Protein AF-A0A7C7TM82-F1 (afdb_monomer_lite)

Secondary structure (DSSP, 8-state):
--TT-EEEEEEEEES-S-STTEEEEEEEEPPP-SSS---EEEEEEEES---EEEEE--SSSEEEEEEEE-SSS--EEEEEEEEE----

Structure (mmCIF, N/CA/C/O backbone):
da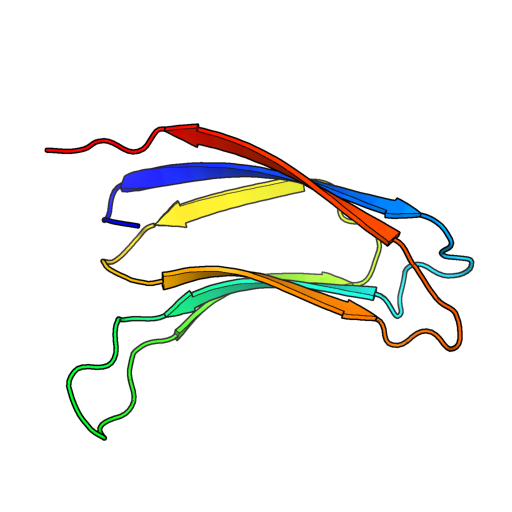ta_AF-A0A7C7TM82-F1
#
_entry.id   AF-A0A7C7TM82-F1
#
loop_
_atom_site.group_PDB
_atom_site.id
_atom_site.type_symbol
_atom_site.label_atom_id
_atom_site.label_alt_id
_atom_site.label_comp_id
_atom_site.label_asym_id
_atom_site.label_entity_id
_atom_site.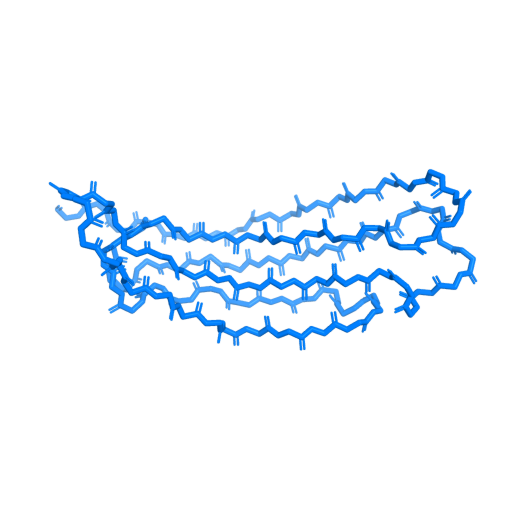label_seq_id
_atom_site.pdbx_PDB_ins_code
_atom_site.Cartn_x
_atom_site.Cartn_y
_atom_site.Cartn_z
_atom_site.occupancy
_atom_site.B_iso_or_equiv
_atom_site.auth_seq_id
_atom_site.auth_comp_id
_atom_site.auth_asym_id
_atom_site.auth_atom_id
_atom_site.pdbx_PDB_model_num
ATOM 1 N N . MET A 1 1 ? 6.622 -2.461 -11.357 1.00 85.00 1 MET A N 1
ATOM 2 C CA . MET A 1 1 ? 5.786 -1.664 -12.278 1.00 85.00 1 MET A CA 1
ATOM 3 C C . MET A 1 1 ? 6.698 -0.791 -13.115 1.00 85.00 1 MET A C 1
ATOM 5 O O . MET A 1 1 ? 7.743 -0.396 -12.605 1.00 85.00 1 MET A O 1
ATOM 9 N N . ARG A 1 2 ? 6.321 -0.558 -14.374 1.00 87.38 2 ARG A N 1
ATOM 10 C CA . ARG A 1 2 ? 7.009 0.362 -15.285 1.00 87.38 2 ARG A CA 1
ATOM 11 C C . ARG A 1 2 ? 6.382 1.755 -15.211 1.00 87.38 2 ARG A C 1
ATOM 13 O O . ARG A 1 2 ? 5.242 1.837 -14.740 1.00 87.38 2 ARG A O 1
ATOM 20 N N . PRO A 1 3 ? 7.063 2.820 -15.668 1.00 88.00 3 PRO A N 1
ATOM 21 C CA . PRO A 1 3 ? 6.454 4.136 -15.803 1.00 88.00 3 PRO A CA 1
ATOM 22 C C . PRO A 1 3 ? 5.082 4.073 -16.486 1.00 88.00 3 PRO A C 1
ATOM 24 O O . PRO A 1 3 ? 4.879 3.275 -17.399 1.00 88.00 3 PRO A O 1
ATOM 27 N N . SER A 1 4 ? 4.142 4.896 -16.018 1.00 85.38 4 SER A N 1
ATOM 28 C CA . SER A 1 4 ? 2.751 4.977 -16.500 1.00 85.38 4 SER A CA 1
ATOM 29 C C . SER A 1 4 ? 1.844 3.788 -16.168 1.00 85.38 4 SER A C 1
ATOM 31 O O . SER A 1 4 ? 0.638 3.882 -16.395 1.00 85.38 4 SER A O 1
ATOM 33 N N . ASN A 1 5 ? 2.358 2.706 -15.574 1.00 90.00 5 ASN A N 1
ATOM 34 C CA . ASN A 1 5 ? 1.482 1.690 -14.992 1.00 90.00 5 ASN A CA 1
ATOM 35 C C . ASN A 1 5 ? 0.726 2.281 -13.802 1.00 90.00 5 ASN A C 1
ATOM 37 O O . ASN A 1 5 ? 1.309 2.983 -12.969 1.00 90.00 5 ASN A O 1
ATOM 41 N N . TYR A 1 6 ? -0.555 1.939 -13.709 1.00 87.12 6 TYR A N 1
ATOM 42 C CA . TYR A 1 6 ? -1.458 2.490 -12.711 1.00 87.12 6 TYR A CA 1
ATOM 43 C C . TYR A 1 6 ? -2.207 1.384 -11.969 1.00 87.12 6 TYR A C 1
ATOM 45 O O . TYR A 1 6 ? -2.670 0.410 -12.569 1.00 87.12 6 TYR A O 1
ATOM 53 N N . MET A 1 7 ? -2.343 1.559 -10.659 1.00 87.81 7 MET A N 1
ATOM 54 C CA . MET A 1 7 ? -3.163 0.718 -9.800 1.00 87.81 7 MET A CA 1
ATOM 55 C C . MET A 1 7 ? -3.937 1.606 -8.829 1.00 87.81 7 MET A C 1
ATOM 57 O O . MET A 1 7 ? -3.329 2.323 -8.036 1.00 87.81 7 MET A O 1
ATOM 61 N N . SER A 1 8 ? -5.262 1.534 -8.857 1.00 85.25 8 SER A N 1
ATOM 62 C CA . SER A 1 8 ? -6.090 1.998 -7.755 1.00 85.25 8 SER A CA 1
ATOM 63 C C . SER A 1 8 ? -6.147 0.931 -6.671 1.00 85.25 8 SER A C 1
ATOM 65 O O . SER A 1 8 ? -6.057 -0.280 -6.918 1.00 85.25 8 SER A O 1
ATOM 67 N N . CYS A 1 9 ? -6.289 1.384 -5.438 1.00 83.62 9 CYS A N 1
ATOM 68 C CA . CYS A 1 9 ? -6.490 0.498 -4.314 1.00 83.62 9 CYS A CA 1
ATOM 69 C C . C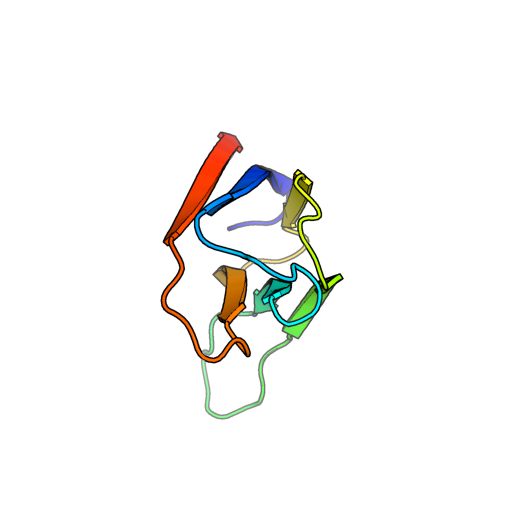YS A 1 9 ? -7.553 1.035 -3.372 1.00 83.62 9 CYS A C 1
ATOM 71 O O . CYS A 1 9 ? -7.709 2.243 -3.167 1.00 83.62 9 CYS A O 1
ATOM 73 N N . GLU A 1 10 ? -8.238 0.087 -2.757 1.00 85.38 10 GLU A N 1
ATOM 74 C CA . GLU A 1 10 ? -9.090 0.320 -1.611 1.00 85.38 10 GLU A CA 1
ATOM 75 C C . GLU A 1 10 ? -8.680 -0.661 -0.519 1.00 85.38 10 GLU A C 1
ATOM 77 O O . GLU A 1 10 ? -8.491 -1.850 -0.791 1.00 85.38 10 GLU A O 1
ATOM 82 N N . TRP A 1 11 ? -8.528 -0.197 0.719 1.00 85.38 11 TRP A N 1
ATOM 83 C CA . TRP A 1 11 ? -8.284 -1.097 1.840 1.00 85.38 11 TRP A CA 1
ATOM 84 C C . TRP A 1 11 ? -9.202 -0.811 3.012 1.00 85.38 11 TRP A C 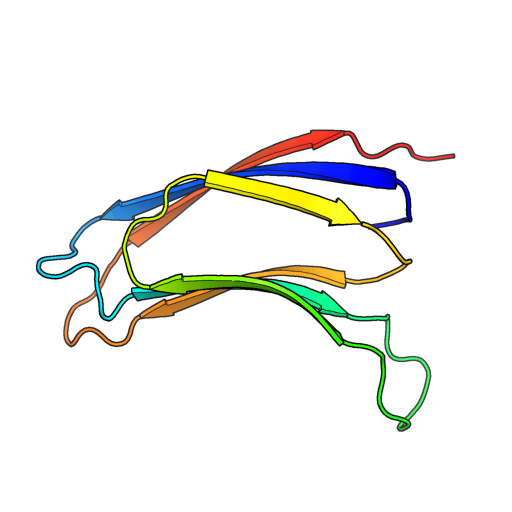1
ATOM 86 O O . TRP A 1 11 ? -9.646 0.308 3.248 1.00 85.38 11 TRP A O 1
ATOM 96 N N . LYS A 1 12 ? -9.457 -1.867 3.782 1.00 86.25 12 LYS A N 1
ATOM 97 C CA . LYS A 1 12 ? -10.152 -1.783 5.061 1.00 86.25 12 LYS A CA 1
ATOM 98 C C . LYS A 1 12 ? -9.475 -2.665 6.089 1.00 86.25 12 LYS A C 1
ATOM 100 O O . LYS A 1 12 ? -9.009 -3.762 5.772 1.00 86.25 12 LYS A O 1
ATOM 105 N N . ALA A 1 13 ? -9.471 -2.201 7.328 1.00 88.62 13 ALA A N 1
ATOM 106 C CA . ALA A 1 13 ? -9.000 -2.969 8.463 1.00 88.62 13 ALA A CA 1
ATOM 107 C C . ALA A 1 13 ? -10.181 -3.373 9.351 1.00 88.62 13 ALA A C 1
ATOM 109 O O . ALA A 1 13 ? -11.056 -2.572 9.666 1.00 88.62 13 ALA A O 1
ATOM 110 N N . ILE A 1 14 ? -10.215 -4.648 9.720 1.00 90.25 14 ILE A N 1
ATOM 111 C CA . ILE A 1 14 ? -11.239 -5.261 10.565 1.00 90.25 14 ILE A CA 1
ATOM 112 C C . ILE A 1 14 ? -10.600 -5.579 11.915 1.00 90.25 14 ILE A C 1
ATOM 114 O O . ILE A 1 14 ? -9.482 -6.095 11.959 1.00 90.25 14 ILE A O 1
ATOM 118 N N . GLY A 1 15 ? -11.328 -5.303 13.000 1.00 88.19 15 GLY A N 1
ATOM 119 C CA . GLY A 1 15 ? -10.859 -5.541 14.370 1.00 88.19 15 GLY A CA 1
ATOM 120 C C . GLY A 1 15 ? -10.131 -4.353 15.006 1.00 88.19 15 GLY A C 1
ATOM 121 O O . GLY A 1 15 ? -9.528 -4.511 16.060 1.00 88.19 15 GLY A O 1
ATOM 122 N N . LEU A 1 16 ? -10.190 -3.164 14.396 1.00 86.00 16 LEU A N 1
ATOM 123 C CA . LEU A 1 16 ? -9.666 -1.939 14.999 1.00 86.00 16 LEU A CA 1
ATOM 124 C C . LEU A 1 16 ? -10.681 -1.337 15.974 1.00 86.00 16 LEU A C 1
ATOM 126 O O . LEU A 1 16 ? -11.782 -0.965 15.577 1.00 86.00 16 LEU A O 1
ATOM 130 N N . SER A 1 17 ? -10.284 -1.192 17.237 1.00 83.44 17 SER A N 1
ATOM 131 C CA . SER A 1 17 ? -10.993 -0.362 18.222 1.00 83.44 17 SER A CA 1
ATOM 132 C C . SER A 1 17 ? -10.570 1.110 18.144 1.00 83.44 17 SER A C 1
ATOM 134 O O . SER A 1 17 ? -11.365 2.000 18.433 1.00 83.44 17 SER A O 1
ATOM 136 N N . ASN A 1 18 ? -9.331 1.367 17.717 1.00 84.62 18 ASN A N 1
ATOM 137 C CA . ASN A 1 18 ? -8.781 2.687 17.433 1.00 84.62 18 ASN A CA 1
ATOM 138 C C . ASN A 1 18 ? -8.023 2.625 16.095 1.00 84.62 18 ASN A C 1
ATOM 140 O O . ASN A 1 18 ? -7.101 1.819 15.975 1.00 84.62 18 ASN A O 1
ATOM 144 N N . PRO A 1 19 ? -8.372 3.437 15.085 1.00 81.88 19 PRO A N 1
ATOM 145 C CA . PRO A 1 19 ? -7.714 3.379 13.783 1.00 81.88 19 PRO A CA 1
ATOM 146 C C . PRO A 1 19 ? -6.334 4.066 13.760 1.00 81.88 19 PRO A C 1
ATOM 148 O O . PRO A 1 19 ? -5.484 3.696 12.956 1.00 81.88 19 PRO A O 1
ATOM 151 N N . ASN A 1 20 ? -6.052 5.012 14.662 1.00 85.00 20 ASN A N 1
ATOM 152 C CA . ASN A 1 20 ? -4.821 5.824 14.642 1.00 85.00 20 ASN A CA 1
ATOM 153 C C . ASN A 1 20 ? -3.484 5.047 14.741 1.00 85.00 20 ASN A C 1
ATOM 155 O O . ASN A 1 20 ? -2.473 5.527 14.210 1.00 85.00 20 ASN A O 1
ATOM 159 N N . PRO A 1 21 ? -3.408 3.888 15.422 1.00 86.38 21 PRO A N 1
ATOM 160 C CA . PRO A 1 21 ? -2.190 3.081 15.462 1.00 86.38 21 PRO A CA 1
ATOM 161 C C . PRO A 1 21 ? -1.974 2.213 14.214 1.00 86.38 21 PRO A C 1
ATOM 163 O O . PRO A 1 21 ? -0.918 1.597 14.100 1.00 86.38 21 PRO A O 1
ATOM 166 N N . LEU A 1 22 ? -2.924 2.158 13.273 1.00 87.50 22 LEU A N 1
ATOM 167 C CA . LEU A 1 22 ? -2.665 1.594 11.951 1.00 87.50 22 LEU A CA 1
ATOM 168 C C . LEU A 1 22 ? -1.992 2.660 11.084 1.00 87.50 22 LEU A C 1
ATOM 170 O O . LEU A 1 22 ? -2.572 3.715 10.827 1.00 87.50 22 LEU A O 1
ATOM 174 N N . LEU A 1 23 ? -0.774 2.371 10.634 1.00 86.75 23 LEU A N 1
ATOM 175 C CA . LEU A 1 23 ? -0.078 3.161 9.624 1.00 86.75 23 LEU A CA 1
ATOM 176 C C . LEU A 1 23 ? -0.174 2.444 8.279 1.00 86.75 23 LEU A C 1
ATOM 178 O O . LEU A 1 23 ? 0.033 1.230 8.201 1.00 86.75 23 LEU A O 1
ATOM 182 N N . ALA A 1 24 ? -0.494 3.210 7.241 1.00 86.12 24 ALA A N 1
ATOM 183 C CA . ALA A 1 24 ? -0.544 2.748 5.866 1.00 86.12 24 ALA A CA 1
ATOM 184 C C . ALA A 1 24 ? 0.291 3.683 4.985 1.00 86.12 24 ALA A C 1
ATOM 186 O O . ALA A 1 24 ? 0.096 4.900 4.975 1.00 86.12 24 ALA A O 1
ATOM 187 N N . GLU A 1 25 ? 1.214 3.095 4.235 1.00 84.56 25 GLU A N 1
ATOM 188 C CA . GLU A 1 25 ? 2.134 3.805 3.354 1.00 84.56 25 GLU A CA 1
ATOM 189 C C . GLU A 1 25 ? 2.154 3.194 1.958 1.00 84.56 25 GLU A C 1
ATOM 191 O O . GLU A 1 25 ? 1.960 1.992 1.766 1.00 84.56 25 GLU A O 1
ATOM 196 N N . TYR A 1 26 ? 2.452 4.050 0.987 1.00 82.81 26 TYR A N 1
ATOM 197 C CA . TYR A 1 26 ? 2.521 3.734 -0.433 1.00 82.81 26 TYR A CA 1
ATOM 198 C C . TYR A 1 26 ? 3.899 4.153 -0.889 1.00 82.81 26 TYR A C 1
ATOM 200 O O . TYR A 1 26 ? 4.237 5.335 -0.792 1.00 82.81 26 TYR A O 1
ATOM 208 N N . HIS A 1 27 ? 4.703 3.217 -1.377 1.00 87.50 27 HIS A N 1
ATOM 209 C CA . HIS A 1 27 ? 6.046 3.557 -1.819 1.00 87.50 27 HIS A CA 1
ATOM 210 C C . HIS A 1 27 ? 6.486 2.774 -3.047 1.00 87.50 27 HIS A C 1
ATOM 212 O O . HIS A 1 27 ? 6.045 1.655 -3.319 1.00 87.50 27 HIS A O 1
ATOM 218 N N . GLY A 1 28 ? 7.394 3.398 -3.784 1.00 88.31 28 GLY A N 1
ATOM 219 C CA . GLY A 1 28 ? 8.146 2.792 -4.866 1.00 88.31 28 GLY A CA 1
ATOM 220 C C . GLY A 1 28 ? 9.614 2.727 -4.484 1.00 88.31 28 GLY A C 1
ATOM 221 O O . GLY A 1 28 ? 10.138 3.643 -3.848 1.00 88.31 28 GLY A O 1
ATOM 222 N N . ARG A 1 29 ? 10.296 1.666 -4.902 1.00 89.25 29 ARG A N 1
ATOM 223 C CA . ARG A 1 29 ? 11.755 1.575 -4.861 1.00 89.25 29 ARG A CA 1
ATOM 224 C C . ARG A 1 29 ? 12.307 1.050 -6.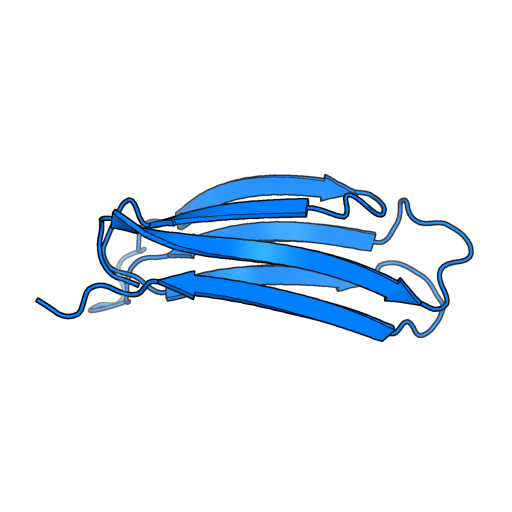175 1.00 89.25 29 ARG A C 1
ATOM 226 O O . ARG A 1 29 ? 11.679 0.201 -6.813 1.00 89.25 29 ARG A O 1
ATOM 233 N N . THR A 1 30 ? 13.485 1.512 -6.573 1.00 89.12 30 THR A N 1
ATOM 234 C CA . THR A 1 30 ? 14.176 0.922 -7.725 1.00 89.12 30 THR A CA 1
ATOM 235 C C . THR A 1 30 ? 14.600 -0.516 -7.431 1.00 89.12 30 THR A C 1
ATOM 237 O O . THR A 1 30 ? 14.754 -0.929 -6.277 1.00 89.12 30 THR A O 1
ATOM 240 N N . ILE A 1 31 ? 14.763 -1.314 -8.487 1.00 85.06 31 ILE A N 1
ATOM 241 C CA . ILE A 1 31 ? 15.352 -2.649 -8.361 1.00 85.06 31 ILE A CA 1
ATOM 242 C C . ILE A 1 31 ? 16.836 -2.464 -8.055 1.00 85.06 31 ILE A C 1
ATOM 244 O O . ILE A 1 31 ? 17.538 -1.741 -8.758 1.00 85.06 31 ILE A O 1
ATOM 248 N N . ARG A 1 32 ? 17.306 -3.099 -6.983 1.00 83.00 32 ARG A N 1
ATOM 249 C CA . ARG A 1 32 ? 18.705 -3.021 -6.567 1.00 83.00 32 ARG A CA 1
ATOM 250 C C . ARG A 1 32 ? 19.568 -3.827 -7.542 1.00 83.00 32 ARG A C 1
ATOM 252 O O . ARG A 1 32 ? 19.327 -5.016 -7.727 1.00 83.00 32 ARG A O 1
ATOM 259 N N . THR A 1 33 ? 20.555 -3.177 -8.155 1.00 85.56 33 THR A N 1
ATOM 260 C CA . THR A 1 33 ? 21.506 -3.795 -9.101 1.00 85.56 33 THR A CA 1
ATOM 261 C C . THR A 1 33 ? 22.943 -3.824 -8.574 1.00 85.56 33 THR A C 1
ATOM 263 O O . THR A 1 33 ? 23.815 -4.401 -9.216 1.00 85.56 33 THR A O 1
ATOM 266 N N . SER A 1 34 ? 23.201 -3.202 -7.423 1.00 88.31 34 SER A N 1
ATOM 267 C CA . SER A 1 34 ? 24.496 -3.164 -6.734 1.00 88.31 34 SER A CA 1
ATOM 268 C C . SER A 1 34 ? 24.293 -2.922 -5.231 1.00 88.31 34 SER A C 1
ATOM 270 O O . SER A 1 34 ? 23.159 -2.863 -4.755 1.00 88.31 34 SER A O 1
ATOM 272 N N . GLU A 1 35 ? 25.384 -2.786 -4.475 1.00 87.06 35 GLU A N 1
ATOM 273 C CA . GLU A 1 35 ? 25.338 -2.414 -3.053 1.00 87.06 35 GLU A CA 1
ATOM 274 C C . GLU A 1 35 ? 24.996 -0.937 -2.806 1.00 87.06 35 GLU A C 1
ATOM 276 O O . GLU A 1 35 ? 24.653 -0.563 -1.683 1.00 87.06 35 GLU A O 1
ATOM 281 N N . GLU A 1 36 ? 25.036 -0.115 -3.856 1.00 85.44 36 GLU A N 1
ATOM 282 C CA . GLU A 1 36 ? 24.695 1.300 -3.772 1.00 85.44 36 GLU A CA 1
ATOM 283 C C . GLU A 1 36 ? 23.212 1.498 -3.398 1.00 85.44 36 GLU A C 1
ATOM 285 O O . GLU A 1 36 ? 22.347 0.706 -3.803 1.00 85.44 36 GLU A O 1
ATOM 290 N N . PRO A 1 37 ? 22.873 2.556 -2.638 1.00 77.31 37 PRO A N 1
ATOM 291 C CA . PRO A 1 37 ? 21.488 2.860 -2.299 1.00 77.31 37 PRO A CA 1
ATOM 292 C C . PRO A 1 37 ? 20.635 3.107 -3.552 1.00 77.31 37 PRO A C 1
ATOM 294 O O . PRO A 1 37 ? 20.981 3.915 -4.411 1.00 77.31 37 PRO A O 1
ATOM 297 N N . GLY A 1 38 ? 19.488 2.429 -3.646 1.00 78.56 38 GLY A N 1
ATOM 298 C CA . GLY A 1 38 ? 18.477 2.715 -4.668 1.00 78.56 38 GLY A CA 1
ATOM 299 C C . GLY A 1 38 ? 17.653 3.967 -4.346 1.00 78.56 38 GLY A C 1
ATOM 300 O O . GLY A 1 38 ? 17.762 4.542 -3.263 1.00 78.56 38 GLY A O 1
ATOM 301 N N . TYR A 1 39 ? 16.768 4.358 -5.264 1.00 81.00 39 TYR A N 1
ATOM 302 C CA . TYR A 1 39 ? 15.798 5.422 -5.008 1.00 81.00 39 TYR A CA 1
ATOM 303 C C . TYR A 1 39 ? 14.574 4.861 -4.288 1.00 81.00 39 TYR A C 1
ATOM 305 O O . TYR A 1 39 ? 14.085 3.783 -4.633 1.00 81.00 39 TYR A O 1
ATOM 313 N N . MET A 1 40 ? 14.062 5.618 -3.320 1.00 82.75 40 MET A N 1
ATOM 314 C CA . MET A 1 40 ? 12.786 5.375 -2.655 1.00 82.75 40 MET A CA 1
ATOM 315 C C . MET A 1 40 ? 11.907 6.609 -2.818 1.00 82.75 40 MET A C 1
ATOM 317 O O . MET A 1 40 ? 12.366 7.733 -2.626 1.00 82.75 40 MET A O 1
ATOM 321 N N . MET A 1 41 ? 10.640 6.396 -3.154 1.00 79.50 41 MET A N 1
ATOM 322 C CA . MET A 1 41 ? 9.642 7.452 -3.226 1.00 79.50 41 MET A CA 1
ATOM 323 C C . MET A 1 41 ? 8.447 7.072 -2.367 1.00 79.50 41 MET A C 1
ATOM 325 O O . MET A 1 41 ? 7.890 5.990 -2.539 1.00 79.50 41 MET A O 1
ATOM 329 N N . LEU A 1 42 ? 8.069 7.963 -1.453 1.00 78.25 42 LEU A N 1
ATOM 330 C CA . LEU A 1 42 ? 6.870 7.840 -0.635 1.00 78.25 42 LEU A CA 1
ATOM 331 C C . LEU A 1 42 ? 5.745 8.610 -1.330 1.00 78.25 42 LEU A C 1
ATOM 333 O O . LEU A 1 42 ? 5.804 9.832 -1.438 1.00 78.25 42 LEU A O 1
ATOM 337 N N . TYR A 1 43 ? 4.755 7.887 -1.847 1.00 68.44 43 TYR A N 1
ATOM 338 C CA . TYR A 1 43 ? 3.634 8.467 -2.587 1.00 68.44 43 TYR A CA 1
ATOM 339 C C . TYR A 1 43 ? 2.559 9.011 -1.650 1.00 68.44 43 TYR A C 1
ATOM 341 O O . TYR A 1 43 ? 1.955 10.042 -1.932 1.00 68.44 43 TYR A O 1
ATOM 349 N N . ASN A 1 44 ? 2.326 8.326 -0.531 1.00 67.38 44 ASN A N 1
ATOM 350 C CA . ASN A 1 44 ? 1.405 8.764 0.507 1.00 67.38 44 ASN A CA 1
ATOM 351 C C . ASN A 1 44 ? 1.767 8.087 1.842 1.00 67.38 44 ASN A C 1
ATOM 353 O O . ASN A 1 44 ? 2.267 6.958 1.856 1.00 67.38 44 ASN A O 1
ATOM 357 N N . ASN A 1 45 ? 1.514 8.782 2.948 1.00 70.88 45 ASN A N 1
ATOM 358 C CA . ASN A 1 45 ? 1.674 8.286 4.310 1.00 70.88 45 ASN A CA 1
ATOM 359 C C . ASN A 1 45 ? 0.520 8.804 5.158 1.00 70.88 45 ASN A C 1
ATOM 361 O O . ASN A 1 45 ? 0.270 10.010 5.207 1.00 70.88 45 ASN A O 1
ATOM 365 N N . GLY A 1 46 ? -0.165 7.895 5.840 1.00 71.06 46 GLY A N 1
ATOM 366 C CA . GLY A 1 46 ? -1.212 8.271 6.763 1.00 71.06 46 GLY A CA 1
ATOM 367 C C . GLY A 1 46 ? -1.425 7.257 7.872 1.00 71.06 46 GLY A C 1
ATOM 368 O O . GLY A 1 46 ? -1.032 6.091 7.804 1.00 71.06 46 GLY A O 1
ATOM 369 N N . ARG A 1 47 ? -2.084 7.746 8.918 1.00 70.94 47 ARG A N 1
ATOM 370 C CA . ARG A 1 47 ? -2.615 6.940 10.013 1.00 70.94 47 ARG A CA 1
ATOM 371 C C . ARG A 1 47 ? -4.122 6.840 9.868 1.00 70.94 47 ARG A C 1
ATOM 373 O O . ARG A 1 47 ? -4.750 7.755 9.338 1.00 70.94 47 ARG A O 1
ATOM 380 N N . GLY A 1 48 ? -4.693 5.768 10.393 1.00 70.00 48 GLY A N 1
ATOM 381 C CA . GLY A 1 48 ? -6.134 5.574 10.372 1.00 70.00 48 GLY A CA 1
ATOM 382 C C . GLY A 1 48 ? -6.618 4.687 9.233 1.00 70.00 48 GLY A C 1
ATOM 383 O O . GLY A 1 48 ? -5.877 3.895 8.654 1.00 70.00 48 GLY A O 1
ATOM 384 N N . ASP A 1 49 ? -7.902 4.815 8.931 1.00 61.50 49 ASP A N 1
ATOM 385 C CA . ASP A 1 49 ? -8.662 3.991 7.997 1.00 61.50 49 ASP A CA 1
ATOM 386 C C . ASP A 1 49 ? -8.837 4.656 6.627 1.00 61.50 49 ASP A C 1
ATOM 388 O O . ASP A 1 49 ? -9.850 4.425 5.978 1.00 61.50 49 ASP A O 1
ATOM 392 N N . LEU A 1 50 ? -7.863 5.468 6.189 1.00 62.88 50 LEU A N 1
ATOM 393 C CA . LEU A 1 50 ? -7.843 6.128 4.876 1.00 62.88 50 LEU A CA 1
ATOM 394 C C . LEU A 1 50 ? -8.157 5.094 3.790 1.00 62.88 50 LEU A C 1
ATOM 396 O O . LEU A 1 50 ? -7.283 4.327 3.450 1.00 62.88 50 LEU A O 1
ATOM 400 N N . PRO A 1 51 ? -9.366 4.997 3.233 1.00 67.25 51 PRO A N 1
ATOM 401 C CA . PRO A 1 51 ? -9.751 3.746 2.592 1.00 67.25 51 PRO A CA 1
ATOM 402 C C . PRO A 1 51 ? -9.230 3.630 1.158 1.00 67.25 51 PRO A C 1
ATOM 404 O O . PRO A 1 51 ? -9.481 2.623 0.514 1.00 67.25 51 PRO A O 1
ATOM 407 N N . LYS A 1 52 ? -8.557 4.658 0.623 1.00 70.38 52 LYS A N 1
ATOM 408 C CA . LYS A 1 52 ? -8.349 4.841 -0.820 1.00 70.38 52 LYS A CA 1
ATOM 409 C C . LYS A 1 52 ? -6.963 5.391 -1.115 1.00 70.38 52 LYS A C 1
ATOM 411 O O . LYS A 1 52 ? -6.493 6.304 -0.435 1.00 70.38 52 LYS A O 1
ATOM 416 N N . GLY A 1 53 ? -6.353 4.878 -2.173 1.00 72.25 53 GLY A N 1
ATOM 417 C CA . GLY A 1 53 ? -5.082 5.367 -2.684 1.00 72.25 53 GLY A CA 1
ATOM 418 C C . GLY A 1 53 ? -4.916 5.014 -4.153 1.00 72.25 53 GLY A C 1
ATOM 419 O O . GLY A 1 53 ? -5.472 4.032 -4.639 1.00 72.25 53 GLY A O 1
ATOM 420 N N . ASP A 1 54 ? -4.122 5.811 -4.848 1.00 77.19 54 ASP A N 1
ATOM 421 C CA . ASP A 1 54 ? -3.788 5.607 -6.248 1.00 77.19 54 ASP A CA 1
ATOM 422 C C . ASP A 1 54 ? -2.274 5.509 -6.387 1.00 77.19 54 ASP A C 1
ATOM 424 O O . ASP A 1 54 ? -1.533 6.315 -5.822 1.00 77.19 54 ASP A O 1
ATOM 428 N N . LEU A 1 55 ? -1.812 4.517 -7.143 1.00 81.44 55 LEU A N 1
ATOM 429 C CA . LEU A 1 55 ? -0.408 4.320 -7.457 1.00 81.44 55 LEU A CA 1
ATOM 430 C C . LEU A 1 55 ? -0.199 4.541 -8.949 1.00 81.44 55 LEU A C 1
ATOM 432 O O . LEU A 1 55 ? -0.595 3.716 -9.770 1.00 81.44 55 LEU A O 1
ATOM 436 N N . LEU A 1 56 ? 0.482 5.636 -9.281 1.00 84.94 56 LEU A N 1
ATOM 437 C CA . LEU A 1 56 ? 1.055 5.870 -10.600 1.00 84.94 56 LEU A CA 1
ATOM 438 C C . LEU A 1 56 ? 2.566 5.645 -10.527 1.00 84.94 56 LEU A C 1
ATOM 440 O O . LEU A 1 56 ? 3.282 6.382 -9.849 1.00 84.94 56 LEU A O 1
ATOM 444 N N . ALA A 1 57 ? 3.062 4.627 -11.226 1.00 87.56 57 ALA A N 1
ATOM 445 C CA . ALA A 1 57 ? 4.490 4.360 -11.265 1.00 87.56 57 ALA A CA 1
ATOM 446 C C . ALA A 1 57 ? 5.199 5.443 -12.095 1.00 87.56 57 ALA A C 1
ATOM 448 O O . ALA A 1 57 ? 4.926 5.610 -13.284 1.00 87.56 57 ALA A O 1
ATOM 449 N N . LEU A 1 58 ? 6.121 6.176 -11.464 1.00 85.38 58 LEU A N 1
ATOM 450 C CA . LEU A 1 58 ? 6.931 7.221 -12.111 1.00 85.38 58 LEU A CA 1
ATOM 451 C C . LEU A 1 58 ? 8.290 6.705 -12.612 1.00 85.38 58 LEU A C 1
ATOM 453 O O . LEU A 1 58 ? 8.968 7.384 -13.376 1.00 85.38 58 LEU A O 1
ATOM 457 N N . PHE A 1 59 ? 8.691 5.511 -12.178 1.00 87.50 59 PHE A N 1
ATOM 458 C CA . PHE A 1 59 ? 9.954 4.866 -12.532 1.00 87.50 59 PHE A CA 1
ATOM 459 C C . PHE A 1 59 ? 9.810 3.340 -12.521 1.00 87.50 59 PHE A C 1
ATOM 461 O O . PHE A 1 59 ? 8.907 2.789 -11.878 1.00 87.50 59 PHE A O 1
ATOM 468 N N . ASP A 1 60 ? 10.733 2.658 -13.199 1.00 88.94 60 ASP A N 1
ATOM 469 C CA . ASP A 1 60 ? 10.846 1.202 -13.156 1.00 88.94 60 ASP A CA 1
ATOM 470 C C . ASP A 1 60 ? 11.266 0.728 -11.766 1.00 88.94 60 ASP A C 1
ATOM 472 O O . ASP A 1 60 ? 12.319 1.098 -11.239 1.00 88.94 60 ASP A O 1
ATOM 476 N N . GLY A 1 61 ? 10.439 -0.113 -11.151 1.00 89.50 61 GLY A N 1
ATOM 477 C CA . GLY A 1 61 ? 10.717 -0.535 -9.788 1.00 89.50 61 GLY A CA 1
ATOM 478 C C . GLY A 1 61 ? 9.728 -1.513 -9.185 1.00 89.50 61 GLY A C 1
ATOM 479 O O . GLY A 1 61 ? 8.802 -2.012 -9.833 1.00 89.50 61 GLY A O 1
ATOM 480 N N . ILE A 1 62 ? 9.933 -1.762 -7.898 1.00 88.44 62 ILE A N 1
ATOM 481 C CA . ILE A 1 62 ? 8.988 -2.447 -7.024 1.00 88.44 62 ILE A CA 1
ATOM 482 C C . ILE A 1 62 ? 8.142 -1.364 -6.369 1.00 88.44 62 ILE A C 1
ATOM 484 O O . ILE A 1 62 ? 8.672 -0.445 -5.756 1.00 88.44 62 ILE A O 1
ATOM 488 N N . HIS A 1 63 ? 6.831 -1.483 -6.510 1.00 88.19 63 HIS A N 1
ATOM 489 C CA . HIS A 1 63 ? 5.860 -0.517 -6.016 1.00 88.19 63 HIS A CA 1
ATOM 490 C C . HIS A 1 63 ? 4.829 -1.264 -5.186 1.00 88.19 63 HIS A C 1
ATOM 492 O O . HIS A 1 63 ? 4.473 -2.390 -5.548 1.00 88.19 63 HIS A O 1
ATOM 498 N N . GLY A 1 64 ? 4.364 -0.677 -4.087 1.00 84.38 64 GLY A N 1
ATOM 499 C CA . GLY A 1 64 ? 3.362 -1.341 -3.268 1.00 84.38 64 GLY A CA 1
ATOM 500 C C . GLY A 1 64 ? 2.959 -0.607 -2.000 1.00 84.38 64 GLY A C 1
ATOM 501 O O . GLY A 1 64 ? 3.231 0.580 -1.811 1.00 84.38 64 GLY A O 1
ATOM 502 N N . TRP A 1 65 ? 2.289 -1.378 -1.150 1.00 86.06 65 TRP A N 1
ATOM 503 C CA . TRP A 1 65 ? 1.660 -0.959 0.091 1.00 86.06 65 TRP A CA 1
ATOM 504 C C . TRP A 1 65 ? 2.418 -1.518 1.284 1.00 86.06 65 TRP A C 1
ATOM 506 O O . TRP A 1 65 ? 2.834 -2.678 1.278 1.00 86.06 65 TRP A O 1
ATOM 516 N N . TYR A 1 66 ? 2.536 -0.713 2.327 1.00 86.69 66 TYR A N 1
ATOM 517 C CA . TYR A 1 66 ? 3.052 -1.118 3.620 1.00 86.69 66 TYR A CA 1
ATOM 518 C C . TYR A 1 66 ? 2.013 -0.825 4.695 1.00 86.69 66 TYR A C 1
ATOM 520 O O . TYR A 1 66 ? 1.455 0.269 4.746 1.00 86.69 66 TYR A O 1
ATOM 528 N N . PHE A 1 67 ? 1.770 -1.809 5.558 1.00 88.00 67 PHE A N 1
ATOM 529 C CA . PHE A 1 67 ? 0.867 -1.687 6.694 1.00 88.00 67 PHE A CA 1
ATOM 530 C C . PHE A 1 67 ? 1.621 -2.041 7.968 1.00 88.00 67 PHE A C 1
ATOM 532 O O . PHE A 1 67 ? 2.200 -3.124 8.068 1.00 88.00 67 PHE A O 1
ATOM 539 N N . LEU A 1 68 ? 1.567 -1.150 8.953 1.00 90.31 68 LEU A N 1
ATOM 540 C CA . LEU A 1 68 ? 2.091 -1.394 10.289 1.00 90.31 68 LEU A CA 1
ATOM 541 C C . LEU A 1 68 ? 0.945 -1.351 11.293 1.00 90.31 68 LEU A C 1
ATOM 543 O O . LEU A 1 68 ? 0.345 -0.302 11.527 1.00 90.31 68 LEU A O 1
ATOM 547 N N . ASN A 1 69 ? 0.668 -2.498 11.908 1.00 90.94 69 ASN A N 1
ATOM 548 C CA . ASN A 1 69 ? -0.245 -2.580 13.037 1.00 90.94 69 ASN A CA 1
ATOM 549 C C . ASN A 1 69 ? 0.509 -2.255 14.334 1.00 90.94 69 ASN A C 1
ATOM 551 O O . ASN A 1 69 ? 1.218 -3.113 14.851 1.00 90.94 69 ASN A O 1
ATOM 555 N N . ALA A 1 70 ? 0.343 -1.043 14.868 1.00 90.00 70 ALA A N 1
ATOM 556 C CA . ALA A 1 70 ? 0.868 -0.670 16.185 1.00 90.00 70 ALA A CA 1
ATOM 557 C C . ALA A 1 70 ? -0.184 -0.791 17.308 1.00 90.00 70 ALA A C 1
ATOM 559 O O . ALA A 1 70 ? -0.031 -0.188 18.370 1.00 90.00 70 ALA A O 1
ATOM 560 N N . ASN A 1 71 ? -1.273 -1.532 17.077 1.00 87.00 71 ASN A N 1
ATOM 561 C CA . ASN A 1 71 ? -2.235 -1.879 18.123 1.00 87.00 71 ASN A CA 1
ATOM 562 C C . ASN A 1 71 ? -1.753 -3.092 18.931 1.00 87.00 71 ASN A C 1
ATOM 564 O O . ASN A 1 71 ? -0.955 -3.896 18.458 1.00 87.00 71 ASN A O 1
ATOM 568 N N . TYR A 1 72 ? -2.317 -3.267 20.127 1.00 89.69 72 TYR A N 1
ATOM 569 C CA . TYR A 1 72 ? -2.083 -4.441 20.982 1.00 89.69 72 TYR A CA 1
ATOM 570 C C . TYR A 1 72 ? -2.992 -5.634 20.649 1.00 89.69 72 TYR A C 1
ATOM 572 O O . TYR A 1 72 ? -3.064 -6.593 21.412 1.00 89.69 72 TYR A O 1
ATOM 580 N N . THR A 1 73 ? -3.728 -5.555 19.541 1.00 90.69 73 THR A N 1
ATOM 581 C CA . THR A 1 73 ? -4.694 -6.566 19.109 1.00 90.69 73 THR A CA 1
ATOM 582 C C . THR A 1 73 ? -4.442 -6.973 17.669 1.00 90.69 73 THR A C 1
ATOM 584 O O . THR A 1 73 ? -3.991 -6.168 16.844 1.00 90.69 73 THR A O 1
ATOM 587 N N . ASP A 1 74 ? -4.810 -8.212 17.359 1.00 93.19 74 ASP A N 1
ATOM 588 C CA . ASP A 1 74 ? -4.808 -8.715 15.994 1.00 93.19 74 ASP A CA 1
ATOM 589 C C . ASP A 1 74 ? -5.836 -7.973 15.141 1.00 93.19 74 ASP A C 1
ATOM 591 O O . ASP A 1 74 ? -6.948 -7.669 15.580 1.00 93.19 74 ASP A O 1
ATOM 595 N N . ILE A 1 75 ? -5.461 -7.713 13.891 1.00 91.19 75 ILE A N 1
ATOM 596 C CA . ILE A 1 75 ? -6.331 -7.097 12.892 1.00 91.19 75 ILE A CA 1
ATOM 597 C C . ILE A 1 75 ? -6.266 -7.886 11.591 1.00 91.19 75 ILE A C 1
ATOM 599 O O . ILE A 1 75 ? -5.299 -8.599 11.315 1.00 91.19 75 ILE A O 1
ATOM 603 N N . ARG A 1 76 ? -7.274 -7.701 10.740 1.00 91.94 76 ARG A N 1
ATOM 604 C CA . ARG A 1 76 ? -7.250 -8.178 9.355 1.00 91.94 76 ARG A CA 1
ATOM 605 C C . ARG A 1 76 ? -7.323 -6.998 8.404 1.00 91.94 76 ARG A C 1
ATOM 607 O O . ARG A 1 76 ? -8.302 -6.260 8.434 1.00 91.94 76 ARG A O 1
ATOM 614 N N . VAL A 1 77 ? -6.336 -6.872 7.523 1.00 88.88 77 VAL A N 1
ATOM 615 C CA . VAL A 1 77 ? -6.373 -5.923 6.404 1.00 88.88 77 VAL A CA 1
ATOM 616 C C . VAL A 1 77 ? -6.871 -6.650 5.160 1.00 88.88 77 VAL A C 1
ATOM 618 O O . VAL A 1 77 ? -6.376 -7.723 4.821 1.00 88.88 77 VAL A O 1
ATOM 621 N N . ILE A 1 78 ? -7.867 -6.075 4.493 1.00 90.31 78 ILE A N 1
ATOM 622 C CA . ILE A 1 78 ? -8.335 -6.512 3.178 1.00 90.31 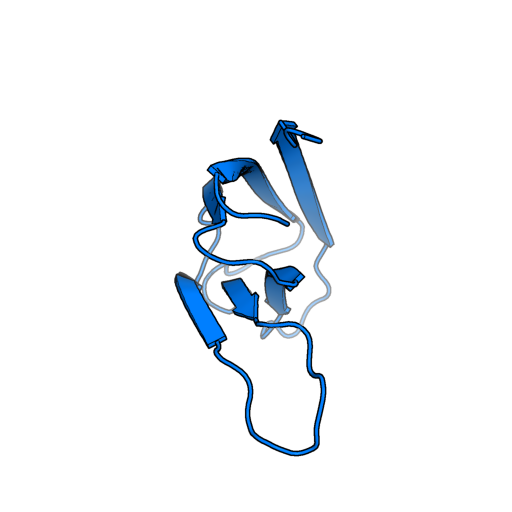78 ILE A CA 1
ATOM 623 C C . ILE A 1 78 ? -7.966 -5.409 2.196 1.00 90.31 78 ILE A C 1
ATOM 625 O O . ILE A 1 78 ? -8.488 -4.302 2.308 1.00 90.31 78 ILE A O 1
ATOM 629 N N . LEU A 1 79 ? -7.069 -5.726 1.264 1.00 87.00 79 LEU A N 1
ATOM 630 C CA . LEU A 1 79 ? -6.613 -4.840 0.198 1.00 87.00 79 LEU A CA 1
ATOM 631 C C . LEU A 1 79 ? -7.229 -5.301 -1.126 1.00 87.00 79 LEU A C 1
ATOM 633 O O . LEU A 1 79 ? -6.966 -6.414 -1.581 1.00 87.00 79 LEU A O 1
ATOM 637 N N . SER A 1 80 ? -8.034 -4.437 -1.731 1.00 88.56 80 SER A N 1
ATOM 638 C CA . SER A 1 80 ? -8.609 -4.619 -3.060 1.00 88.56 80 SER A CA 1
ATOM 639 C C . SER A 1 80 ? -7.820 -3.771 -4.045 1.00 88.56 80 SER A C 1
ATOM 641 O O . SER A 1 80 ? -7.649 -2.572 -3.837 1.00 88.56 80 SER A O 1
ATOM 643 N N . LEU A 1 81 ? -7.338 -4.394 -5.115 1.00 87.62 81 LEU A N 1
ATOM 644 C CA . LEU A 1 81 ? -6.556 -3.730 -6.152 1.00 87.62 81 LEU A CA 1
ATOM 645 C C . LEU A 1 81 ? -7.319 -3.765 -7.468 1.00 87.62 81 LEU A C 1
ATOM 647 O O . LEU A 1 81 ? -7.976 -4.754 -7.800 1.00 87.62 81 LEU A O 1
ATOM 651 N N . SER A 1 82 ? -7.233 -2.687 -8.229 1.00 89.12 82 SER A N 1
ATOM 652 C CA . SER A 1 82 ? -7.763 -2.606 -9.585 1.00 89.12 82 SER A CA 1
ATOM 653 C C . SER A 1 82 ? -6.833 -1.741 -10.409 1.00 89.12 82 SER A C 1
ATOM 655 O O . SER A 1 82 ? -6.357 -0.715 -9.948 1.00 89.12 82 SER A O 1
ATOM 657 N N . GLY A 1 83 ? -6.517 -2.141 -11.630 1.00 84.31 83 GLY A N 1
ATOM 658 C CA . GLY A 1 83 ? -5.543 -1.381 -12.393 1.00 84.31 83 GLY A CA 1
ATOM 659 C C . GLY A 1 83 ? -5.233 -1.983 -13.736 1.00 84.31 83 GLY A C 1
ATOM 660 O O . GLY A 1 83 ? -5.744 -3.038 -14.112 1.00 84.31 83 GLY A O 1
ATOM 661 N N . PHE A 1 84 ? -4.369 -1.277 -14.449 1.00 78.12 84 PHE A N 1
ATOM 662 C CA . PHE A 1 84 ? -3.925 -1.664 -15.768 1.00 78.12 84 PHE A CA 1
ATOM 663 C C . PHE A 1 84 ? -2.404 -1.551 -15.853 1.00 78.12 84 PHE A C 1
ATOM 665 O O . PHE A 1 84 ? -1.788 -0.570 -15.430 1.00 78.12 84 PHE A O 1
ATOM 672 N N . CYS A 1 85 ? -1.801 -2.595 -16.406 1.00 65.44 85 CYS A N 1
ATOM 673 C CA . CYS A 1 85 ? -0.370 -2.703 -16.619 1.00 65.44 85 CYS A CA 1
ATOM 674 C C . CYS A 1 85 ? -0.165 -2.757 -18.134 1.00 65.44 85 CYS A C 1
ATOM 676 O O . CYS A 1 85 ? -0.485 -3.774 -18.751 1.00 65.44 85 CYS A O 1
ATOM 678 N N . LEU A 1 86 ? 0.314 -1.668 -18.742 1.00 56.03 86 LEU A N 1
ATOM 679 C CA . LEU A 1 86 ? 0.635 -1.685 -20.165 1.00 56.03 86 LEU A CA 1
ATOM 680 C C . LEU A 1 86 ? 1.936 -2.484 -20.316 1.00 56.03 86 LEU A C 1
ATOM 682 O O . LEU A 1 86 ? 2.993 -2.070 -19.837 1.00 56.03 86 LEU A O 1
ATOM 686 N N . ILE A 1 87 ? 1.862 -3.657 -20.941 1.00 52.44 87 ILE A N 1
ATOM 687 C CA . ILE A 1 87 ? 3.053 -4.393 -21.365 1.00 52.44 87 ILE A CA 1
ATOM 688 C C . ILE A 1 87 ? 3.329 -3.945 -22.801 1.00 52.44 87 ILE A C 1
ATOM 690 O O . ILE A 1 87 ? 2.725 -4.473 -23.731 1.00 52.44 87 ILE A O 1
ATOM 694 N N . LEU A 1 88 ? 4.166 -2.916 -22.960 1.00 48.16 88 LEU A N 1
ATOM 695 C CA . LEU A 1 88 ? 4.817 -2.600 -24.239 1.00 48.16 88 LEU A CA 1
ATOM 696 C C . LEU A 1 88 ? 6.073 -3.457 -24.417 1.00 48.16 88 LEU A C 1
ATOM 698 O O . LEU A 1 88 ? 6.791 -3.668 -23.403 1.00 48.16 88 LEU A O 1
#

Radius of gyration: 14.65 Å; chains: 1; bounding box: 37×18×45 Å

pLDDT: mean 82.65, std 9.1, range [48.16, 93.19]

Foldseek 3Di:
DAAQWKKKKFKAKAPDPDQQQKKKWKKWWADDPDPDGTDIDTPDIDTGRPGIDMDGDHHHTDIDMDIDRPDPDDMDMDMDMDTDDDDD

Sequence (88 aa):
MRPSNYMSCEWKAIGLSNPNPLLAEYHGRTIRTSEEPGYMMLYNNGRGDLPKGDLLALFDGIHGWYFLNANYTDIRVILSLSGFCLIL